Protein AF-A0A161MHQ0-F1 (af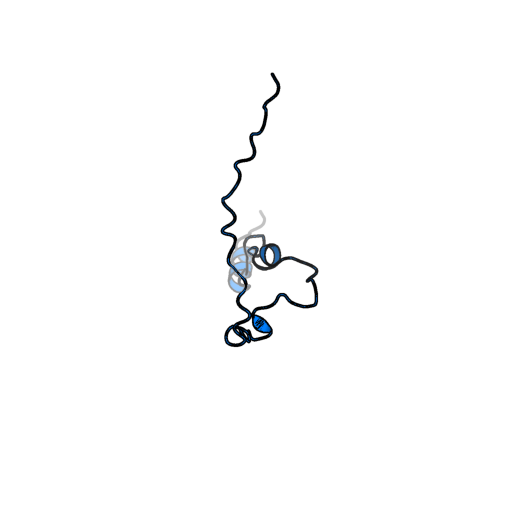db_monomer_lite)

Radius of gyration: 30.12 Å; chains: 1; bounding box: 70×34×70 Å

Organism: Triatoma infestans (NCBI:txid30076)

InterPro domains:
  IPR007307 Low temperature viability protein Ltv1 [PF04180] (21-69)

Structure (mmCIF, N/CA/C/O backbone):
data_AF-A0A161MHQ0-F1
#
_entry.id   AF-A0A161MHQ0-F1
#
loop_
_atom_site.group_PDB
_atom_site.id
_atom_site.type_symbol
_atom_site.label_atom_id
_atom_site.label_alt_id
_atom_site.label_comp_id
_atom_site.label_asym_id
_atom_site.label_entity_id
_atom_site.label_seq_id
_atom_site.pdbx_PDB_ins_code
_atom_site.Cartn_x
_atom_site.Cartn_y
_atom_site.Cartn_z
_atom_site.occupancy
_atom_site.B_iso_or_equiv
_atom_site.auth_seq_id
_atom_site.auth_comp_id
_atom_site.auth_asym_id
_atom_site.auth_atom_id
_atom_site.pdbx_PDB_model_num
ATOM 1 N N . ARG A 1 1 ? 17.396 8.683 41.590 1.00 54.78 1 ARG A N 1
ATOM 2 C CA . ARG A 1 1 ? 16.564 9.908 41.506 1.00 54.78 1 ARG A CA 1
ATOM 3 C C . ARG A 1 1 ? 15.343 9.512 40.698 1.00 54.78 1 ARG A C 1
ATOM 5 O O . ARG A 1 1 ? 15.526 9.148 39.547 1.00 54.78 1 ARG A O 1
ATOM 12 N N . ASN A 1 2 ? 14.171 9.456 41.324 1.00 44.91 2 ASN A N 1
ATOM 13 C CA . ASN A 1 2 ? 12.930 9.116 40.635 1.00 44.91 2 ASN A CA 1
ATOM 14 C C . ASN A 1 2 ? 12.447 10.369 39.897 1.00 44.91 2 ASN A C 1
ATOM 16 O O . ASN A 1 2 ? 12.443 11.448 40.486 1.00 44.91 2 ASN A O 1
ATOM 20 N N . SER A 1 3 ? 12.123 10.230 38.615 1.00 68.50 3 SER A N 1
ATOM 21 C CA . SER A 1 3 ? 11.534 11.292 37.799 1.00 68.50 3 SER A CA 1
ATOM 22 C C . SER A 1 3 ? 10.025 11.233 38.002 1.00 68.50 3 SER A C 1
ATOM 24 O O . SER A 1 3 ? 9.361 10.364 37.441 1.00 68.50 3 SER A O 1
ATOM 26 N N . GLU A 1 4 ? 9.497 12.089 38.867 1.00 71.25 4 GLU A N 1
ATOM 27 C CA . GLU A 1 4 ? 8.062 12.168 39.123 1.00 71.25 4 GLU A CA 1
ATOM 28 C C . GLU A 1 4 ? 7.411 12.895 37.942 1.00 71.25 4 GLU A C 1
ATOM 30 O O . GLU A 1 4 ? 7.740 14.043 37.643 1.00 71.25 4 GLU A O 1
ATOM 35 N N . VAL A 1 5 ? 6.582 12.178 37.184 1.00 70.31 5 VAL A N 1
ATOM 36 C CA . VAL A 1 5 ? 5.892 12.730 36.017 1.00 70.31 5 VAL A CA 1
ATOM 37 C C . VAL A 1 5 ? 4.621 13.401 36.524 1.00 70.31 5 VAL A C 1
ATOM 39 O O . VAL A 1 5 ? 3.652 12.721 36.856 1.00 70.31 5 VAL A O 1
ATOM 42 N N . GLU A 1 6 ? 4.626 14.728 36.619 1.00 72.62 6 GLU A N 1
ATOM 43 C CA . GLU A 1 6 ? 3.421 15.492 36.943 1.00 72.62 6 GLU A CA 1
ATOM 44 C C . GLU A 1 6 ? 2.469 15.491 35.743 1.00 72.62 6 GLU A C 1
ATOM 46 O O . GLU A 1 6 ? 2.805 15.948 34.647 1.00 72.62 6 GLU A O 1
ATOM 51 N N . MET A 1 7 ? 1.264 14.956 35.941 1.00 68.31 7 MET A N 1
ATOM 52 C CA . MET A 1 7 ? 0.207 15.039 34.941 1.00 68.31 7 MET A CA 1
ATOM 53 C C . MET A 1 7 ? -0.439 16.420 35.014 1.00 68.31 7 MET A C 1
ATOM 55 O O . MET A 1 7 ? -1.028 16.788 36.026 1.00 68.31 7 MET A O 1
ATOM 59 N N . ILE A 1 8 ? -0.331 17.187 33.931 1.00 70.38 8 ILE A N 1
ATOM 60 C CA . ILE A 1 8 ? -0.990 18.487 33.805 1.00 70.38 8 ILE A CA 1
ATOM 61 C C . ILE A 1 8 ? -2.477 18.236 33.540 1.00 70.38 8 ILE A C 1
ATOM 63 O O . ILE A 1 8 ? -2.846 17.678 32.504 1.00 70.38 8 ILE A O 1
ATOM 67 N N . GLU A 1 9 ? -3.337 18.649 34.470 1.00 68.19 9 GLU A N 1
ATOM 68 C CA . GLU A 1 9 ? -4.786 18.584 34.293 1.00 68.19 9 GLU A CA 1
ATOM 69 C C . GLU A 1 9 ? -5.225 19.558 33.195 1.00 68.19 9 GLU A C 1
ATOM 71 O O . GLU A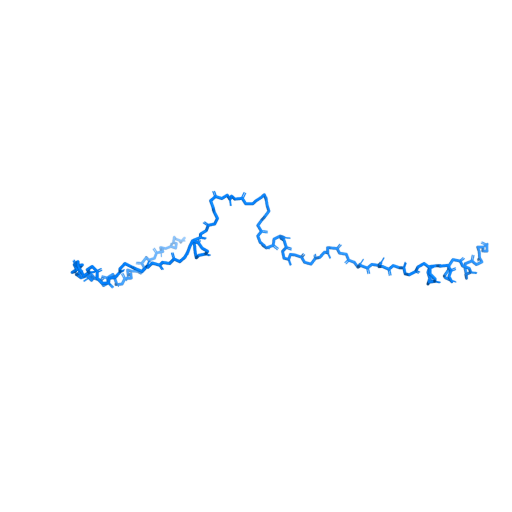 1 9 ? -5.132 20.781 33.316 1.00 68.19 9 GLU A O 1
ATOM 76 N N . VAL A 1 10 ? -5.705 19.000 32.085 1.00 67.38 10 VAL A N 1
ATOM 77 C CA . VAL A 1 10 ? -6.288 19.781 30.996 1.00 67.38 10 VAL A CA 1
ATOM 78 C C . VAL A 1 10 ? -7.662 20.263 31.464 1.00 67.38 10 VAL A C 1
ATOM 80 O O . VAL A 1 10 ? -8.471 19.428 31.874 1.00 67.38 10 VAL A O 1
ATOM 83 N N . PRO A 1 11 ? -7.984 21.568 31.398 1.00 58.53 11 PRO A N 1
ATOM 84 C CA . PRO A 1 11 ? -9.290 22.048 31.819 1.00 58.53 11 PRO A CA 1
ATOM 85 C C . PRO A 1 11 ? -10.368 21.458 30.908 1.00 58.53 11 PRO A C 1
ATOM 87 O O . PRO A 1 11 ? -10.590 21.911 29.781 1.00 58.53 11 PRO A O 1
ATOM 90 N N . THR A 1 12 ? -11.070 20.440 31.400 1.00 53.03 12 THR A N 1
ATOM 91 C CA . THR A 1 12 ? -12.280 19.940 30.762 1.00 53.03 12 THR A CA 1
ATOM 92 C C . THR A 1 12 ? -13.351 21.000 30.952 1.00 53.03 12 THR A C 1
ATOM 94 O O . THR A 1 12 ? -13.968 21.096 32.014 1.00 53.03 12 THR A O 1
ATOM 97 N N . LYS A 1 13 ? -13.574 21.829 29.928 1.00 56.62 13 LYS A N 1
ATOM 98 C CA . LYS A 1 13 ? -14.778 22.657 29.859 1.00 56.62 13 LYS A CA 1
ATOM 99 C C . LYS A 1 13 ? -15.979 21.723 29.999 1.00 56.62 13 LYS A C 1
ATOM 101 O O . LYS A 1 13 ? -16.280 20.959 29.083 1.00 56.62 13 LYS A O 1
ATOM 106 N N . VAL A 1 14 ? -16.652 21.777 31.146 1.00 61.75 14 VAL A N 1
ATOM 107 C CA . VAL A 1 14 ? -17.930 21.098 31.358 1.00 61.75 14 VAL A CA 1
ATOM 108 C C . VAL A 1 14 ? -18.961 21.857 30.531 1.00 61.75 14 VAL A C 1
ATOM 110 O O . VAL A 1 14 ? -19.562 22.831 30.973 1.00 61.75 14 VAL A O 1
ATOM 113 N N . VAL A 1 15 ? -19.088 21.470 29.264 1.00 57.44 15 VAL A N 1
ATOM 114 C CA . VAL A 1 15 ? -20.116 21.993 28.368 1.00 57.44 15 VAL A CA 1
ATOM 115 C C . VAL A 1 15 ? -21.430 21.325 28.758 1.00 57.44 15 VAL A C 1
ATOM 117 O O . VAL A 1 15 ? -21.590 20.112 28.602 1.00 57.44 15 VAL A O 1
ATOM 120 N N . ASN A 1 16 ? -22.365 22.119 29.283 1.00 58.44 16 ASN A N 1
ATOM 121 C CA . ASN A 1 16 ? -23.742 21.699 29.513 1.00 58.44 16 ASN A CA 1
ATOM 122 C C . ASN A 1 16 ? -24.326 21.138 28.209 1.00 58.44 16 ASN A C 1
ATOM 124 O O . ASN A 1 16 ? -24.442 21.846 27.209 1.00 58.44 16 ASN A O 1
ATOM 128 N N . LYS A 1 17 ? -24.682 19.847 28.210 1.00 56.88 17 LYS A N 1
ATOM 129 C CA . LYS A 1 17 ? -25.364 19.194 27.087 1.00 56.88 17 LYS A CA 1
ATOM 130 C C . LYS A 1 17 ? -26.836 19.601 27.074 1.00 56.88 17 LYS A C 1
ATOM 132 O O . LYS A 1 17 ? -27.707 18.832 27.479 1.00 56.88 17 LYS A O 1
ATOM 137 N N . GLU A 1 18 ? -27.118 20.794 26.571 1.00 58.06 18 GLU A N 1
ATOM 138 C CA . GLU A 1 18 ? -28.438 21.080 26.018 1.00 58.06 18 GLU A CA 1
ATOM 139 C C . GLU A 1 18 ? -28.651 20.151 24.815 1.00 58.06 18 GLU A C 1
ATOM 141 O O . GLU A 1 18 ? -27.865 20.145 23.864 1.00 58.06 18 GLU A O 1
ATOM 146 N N . LYS A 1 19 ? -29.686 19.302 24.868 1.00 59.59 19 LYS A N 1
ATOM 147 C CA . LYS A 1 19 ? -30.065 18.411 23.761 1.00 59.59 19 LYS A CA 1
ATOM 148 C C . LYS A 1 19 ? -30.728 19.223 22.644 1.00 59.59 19 LYS A C 1
ATOM 150 O O . LYS A 1 19 ? -31.919 19.089 22.394 1.00 59.59 19 LYS A O 1
ATOM 155 N N . ASN A 1 20 ? -29.944 20.047 21.959 1.00 55.25 20 ASN A N 1
ATOM 156 C CA . ASN A 1 20 ? -30.327 20.623 20.680 1.00 55.25 20 ASN A CA 1
ATOM 157 C C . ASN A 1 20 ? -30.237 19.520 19.616 1.00 55.25 20 ASN A C 1
ATOM 159 O O . ASN A 1 20 ? -29.153 19.099 19.211 1.00 55.25 20 ASN A O 1
ATOM 163 N N . THR A 1 21 ? -31.385 19.022 19.153 1.00 57.69 21 THR A N 1
ATOM 164 C CA . THR A 1 21 ? -31.472 18.033 18.061 1.00 57.69 21 THR A CA 1
ATOM 165 C C . THR A 1 21 ? -31.054 18.601 16.697 1.00 57.69 21 THR A C 1
ATOM 167 O O . THR A 1 21 ? -31.116 17.893 15.698 1.00 57.69 21 THR A O 1
ATOM 170 N N . SER A 1 22 ? -30.576 19.848 16.647 1.00 57.81 22 SER A N 1
ATOM 171 C CA . SER A 1 22 ? -29.977 20.498 15.476 1.00 57.81 22 SER A CA 1
ATOM 172 C C . SER A 1 22 ? -28.504 20.125 15.232 1.00 57.81 22 SER A C 1
ATOM 174 O O . SER A 1 22 ? -27.897 20.637 14.299 1.00 57.81 22 SER A O 1
ATOM 176 N N . GLY A 1 23 ? -27.920 19.227 16.037 1.00 60.91 23 GLY A N 1
ATOM 177 C CA . GLY A 1 23 ? -26.502 18.844 15.959 1.00 60.91 23 GLY A CA 1
ATOM 178 C C . GLY A 1 23 ? -26.212 17.442 15.416 1.00 60.91 23 GLY A C 1
ATOM 179 O O . GLY A 1 23 ? -25.103 16.946 15.611 1.00 60.91 23 GLY A O 1
ATOM 180 N N . LYS A 1 24 ? -27.177 16.752 14.787 1.00 67.88 24 LYS A N 1
ATOM 181 C CA . LYS A 1 24 ? -26.912 15.428 14.198 1.00 67.88 24 LYS A CA 1
ATOM 182 C C . LYS A 1 24 ? -26.167 15.610 12.875 1.00 67.88 24 LYS A C 1
ATOM 184 O O . LYS A 1 24 ? -26.770 15.657 11.809 1.00 67.88 24 LYS A O 1
ATOM 189 N N . LEU A 1 25 ? -24.850 15.769 12.977 1.00 72.81 25 LEU A N 1
ATOM 190 C CA . LEU A 1 25 ? -23.940 15.850 11.843 1.00 72.81 25 LEU A CA 1
ATOM 191 C C . LEU A 1 25 ? -24.042 14.542 11.043 1.00 72.81 25 LEU A C 1
ATOM 193 O O . LEU A 1 25 ? -23.497 13.513 11.438 1.00 72.81 25 LEU A O 1
ATOM 197 N N . SER A 1 26 ? -24.809 14.570 9.954 1.00 80.50 26 SER A N 1
ATOM 198 C CA . SER A 1 26 ? -24.956 13.436 9.043 1.00 80.50 26 SER A CA 1
ATOM 199 C C . SER A 1 26 ? -23.735 13.384 8.138 1.00 80.50 26 SER A C 1
ATOM 201 O O . SER A 1 26 ? -23.735 13.948 7.045 1.00 80.50 26 SER A O 1
ATOM 203 N N . LEU A 1 27 ? -22.672 12.748 8.621 1.00 82.50 27 LEU A N 1
ATOM 204 C CA . LEU A 1 27 ? -21.485 12.509 7.812 1.00 82.50 27 LEU A CA 1
ATOM 205 C C . LEU A 1 27 ? -21.731 11.334 6.859 1.00 82.50 27 LEU A C 1
ATOM 207 O O . LEU A 1 27 ? -22.323 10.333 7.273 1.00 82.50 27 LEU A O 1
ATOM 211 N N . PRO A 1 28 ? -21.286 11.430 5.596 1.00 88.56 28 PRO A N 1
ATOM 212 C CA . PRO A 1 28 ? -21.313 10.294 4.689 1.00 88.56 28 PRO A CA 1
ATOM 213 C C . PRO A 1 28 ? -20.393 9.183 5.213 1.00 88.56 28 PRO A C 1
ATOM 215 O O . PRO A 1 28 ? -19.385 9.456 5.866 1.00 88.56 28 PRO A O 1
ATOM 218 N N . SER A 1 29 ? -20.715 7.928 4.892 1.00 81.94 29 SER A N 1
ATOM 219 C CA . SER A 1 29 ? -19.968 6.742 5.346 1.00 81.94 29 SER A CA 1
ATOM 220 C C . SER A 1 29 ? -18.474 6.792 5.011 1.00 81.94 29 SER A C 1
ATOM 222 O O . SER A 1 29 ? -17.670 6.246 5.752 1.00 81.94 29 SER A O 1
ATOM 224 N N . SER A 1 30 ? -18.093 7.528 3.962 1.00 83.38 30 SER A N 1
ATOM 225 C CA . SER A 1 30 ? -16.697 7.780 3.581 1.00 83.38 30 SER A CA 1
ATOM 226 C C . SER A 1 30 ? -15.859 8.510 4.640 1.00 83.38 30 SER A C 1
ATOM 228 O O . SER A 1 30 ? -14.637 8.507 4.525 1.00 83.38 30 SER A O 1
ATOM 230 N N . VAL A 1 31 ? -16.476 9.185 5.617 1.00 84.81 31 VAL A N 1
ATOM 231 C CA . VAL A 1 31 ? -15.744 9.869 6.701 1.00 84.81 31 VAL A CA 1
ATOM 232 C C . VAL A 1 31 ? -15.375 8.900 7.825 1.00 84.81 31 VAL A C 1
ATOM 234 O O . VAL A 1 31 ? -14.473 9.174 8.615 1.00 84.81 31 VAL A O 1
ATOM 237 N N . PHE A 1 32 ? -16.054 7.760 7.903 1.00 85.00 32 PHE A N 1
ATOM 238 C CA . PHE A 1 32 ? -15.746 6.739 8.889 1.00 85.00 32 PHE A CA 1
ATOM 239 C C . PHE A 1 32 ? -14.659 5.800 8.372 1.00 85.00 32 PHE A C 1
ATOM 241 O O . PHE A 1 32 ? -14.456 5.644 7.167 1.00 85.00 32 PHE A O 1
ATOM 248 N N . ALA A 1 33 ? -13.945 5.176 9.308 1.00 80.88 33 ALA A N 1
ATOM 249 C CA . ALA A 1 33 ? -13.005 4.122 8.971 1.00 80.88 33 ALA A CA 1
ATOM 250 C C . ALA A 1 33 ? -13.736 2.957 8.282 1.00 80.88 33 ALA A C 1
ATOM 252 O O . ALA A 1 33 ? -14.904 2.686 8.562 1.00 80.88 33 ALA A O 1
ATOM 253 N N . SER A 1 34 ? -13.024 2.270 7.390 1.00 82.50 34 SER A N 1
ATOM 254 C CA . SER A 1 34 ? -13.469 1.017 6.777 1.00 82.50 34 SER A CA 1
ATOM 255 C C . SER A 1 34 ? -13.876 -0.007 7.845 1.00 82.50 34 SER A C 1
ATOM 257 O O . SER A 1 34 ? -13.215 -0.117 8.876 1.00 82.50 34 SER A O 1
ATOM 259 N N . GLU A 1 35 ? -14.925 -0.793 7.580 1.00 82.50 35 GLU A N 1
ATOM 260 C CA . GLU A 1 35 ? -15.332 -1.921 8.439 1.00 82.50 35 GLU A CA 1
ATOM 261 C C . GLU A 1 35 ? -14.281 -3.044 8.476 1.00 82.50 35 GLU A C 1
ATOM 263 O O . GLU A 1 35 ? -14.273 -3.869 9.387 1.00 82.50 35 GLU A O 1
ATOM 268 N N . TYR A 1 36 ? -13.391 -3.075 7.482 1.00 81.25 36 TYR A N 1
ATOM 269 C CA . TYR A 1 36 ? -12.342 -4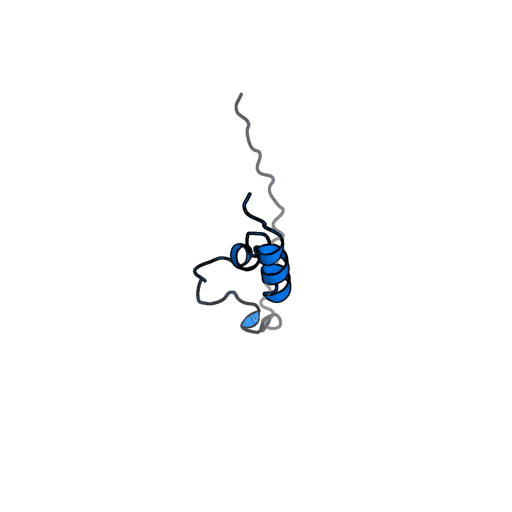.073 7.317 1.00 81.25 36 TYR A CA 1
ATOM 270 C C . TYR A 1 36 ? -10.951 -3.447 7.478 1.00 81.25 36 TYR A C 1
ATOM 272 O O . TYR A 1 36 ? -10.683 -2.350 6.978 1.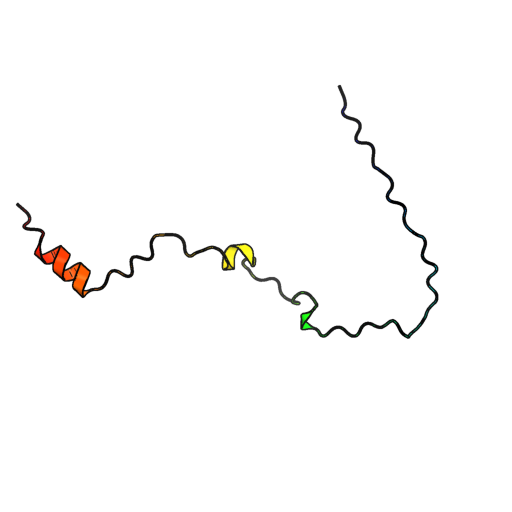00 81.25 36 TYR A O 1
ATOM 280 N N . GLU A 1 37 ? -10.056 -4.178 8.139 1.00 79.00 37 GLU A N 1
ATOM 281 C CA . GLU A 1 37 ? -8.644 -3.823 8.244 1.00 79.00 37 GLU A CA 1
ATOM 282 C C . GLU A 1 37 ? -7.837 -4.474 7.117 1.00 79.00 37 GLU A C 1
ATOM 284 O O . GLU A 1 37 ? -7.854 -5.692 6.920 1.00 79.00 37 GLU A O 1
ATOM 289 N N . GLU A 1 38 ? -7.104 -3.654 6.368 1.00 82.69 38 GLU A N 1
ATOM 290 C CA . GLU A 1 38 ? -6.235 -4.141 5.306 1.00 82.69 38 GLU A CA 1
ATOM 291 C C . GLU A 1 38 ? -4.998 -4.851 5.870 1.00 82.69 38 GLU A C 1
ATOM 293 O O . GLU A 1 38 ? -4.405 -4.421 6.854 1.00 82.69 38 GLU A O 1
ATOM 298 N N . LYS A 1 39 ? -4.527 -5.900 5.182 1.00 85.81 39 LYS A N 1
ATOM 299 C CA . LYS A 1 39 ? -3.340 -6.678 5.592 1.00 85.81 39 LYS A CA 1
ATOM 300 C C . LYS A 1 39 ? -2.064 -5.831 5.727 1.00 85.81 39 LYS A C 1
ATOM 302 O O . LYS A 1 39 ? -1.138 -6.218 6.435 1.00 85.81 39 LYS A O 1
ATOM 307 N N . VAL A 1 40 ? -1.985 -4.714 5.004 1.00 83.81 40 VAL A N 1
ATOM 308 C CA . VAL A 1 40 ? -0.858 -3.779 5.028 1.00 83.81 40 VAL A CA 1
ATOM 309 C C . VAL A 1 40 ? -1.385 -2.359 5.189 1.00 83.81 40 VAL A C 1
ATOM 311 O O . VAL A 1 40 ? -2.303 -1.957 4.481 1.00 83.81 40 VAL A O 1
ATOM 314 N N . GLY A 1 41 ? -0.791 -1.593 6.104 1.00 83.94 41 GLY A N 1
ATOM 315 C CA . GLY A 1 41 ? -1.189 -0.205 6.330 1.00 83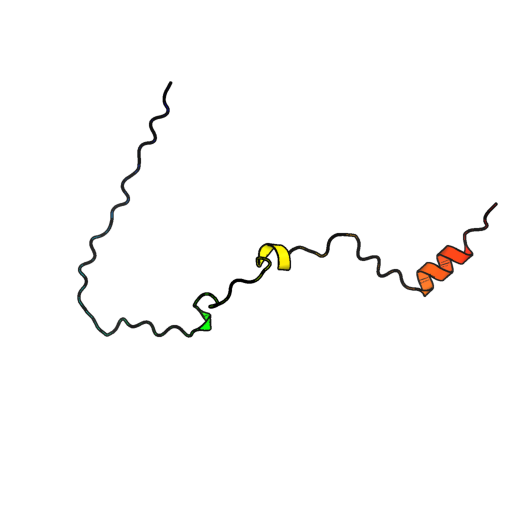.94 41 GLY A CA 1
ATOM 316 C C . GLY A 1 41 ? -0.871 0.717 5.148 1.00 83.94 41 GLY A C 1
ATOM 317 O O . GLY A 1 41 ? 0.028 0.445 4.347 1.00 83.94 41 GLY A O 1
ATOM 318 N N . LEU A 1 42 ? -1.568 1.857 5.090 1.00 84.62 42 LEU A N 1
ATOM 319 C CA . LEU A 1 42 ? -1.380 2.922 4.090 1.00 84.62 42 LEU A CA 1
ATOM 320 C C . LEU A 1 42 ? 0.084 3.343 3.920 1.00 84.62 42 LEU A C 1
ATOM 322 O O . LEU A 1 42 ? 0.520 3.584 2.801 1.00 84.62 42 LEU A O 1
ATOM 326 N N . LEU A 1 43 ? 0.856 3.373 5.008 1.00 84.25 43 LEU A N 1
ATOM 327 C CA . LEU A 1 43 ? 2.280 3.704 4.971 1.00 84.25 43 LEU A CA 1
ATOM 328 C C . LEU A 1 43 ? 3.085 2.715 4.115 1.00 84.25 43 LEU A C 1
ATOM 330 O O . LEU A 1 43 ? 3.928 3.127 3.326 1.00 84.25 43 LEU A O 1
ATOM 334 N N . ASN A 1 44 ? 2.785 1.419 4.228 1.00 83.69 44 ASN A N 1
ATOM 335 C CA . ASN A 1 44 ? 3.459 0.377 3.455 1.00 83.69 44 ASN A CA 1
ATOM 336 C C . ASN A 1 44 ? 3.017 0.391 1.990 1.00 83.69 44 ASN A C 1
ATOM 338 O O . ASN A 1 44 ? 3.826 0.131 1.108 1.00 83.69 44 ASN A O 1
ATOM 342 N N . LYS A 1 45 ? 1.748 0.725 1.719 1.00 82.00 45 LYS A N 1
ATOM 343 C CA . LYS A 1 45 ? 1.254 0.916 0.345 1.00 82.00 45 LYS A CA 1
ATOM 344 C C . LYS A 1 45 ? 1.864 2.146 -0.329 1.00 82.00 45 LYS A C 1
ATOM 346 O O . LYS A 1 45 ? 2.078 2.129 -1.534 1.00 82.00 45 LYS A O 1
ATOM 351 N N . ALA A 1 46 ? 2.115 3.202 0.443 1.00 83.81 46 ALA A N 1
ATOM 352 C CA . ALA A 1 46 ? 2.716 4.443 -0.032 1.00 83.81 46 ALA A CA 1
ATOM 353 C C . ALA A 1 46 ? 4.250 4.389 -0.093 1.00 83.81 46 ALA A C 1
ATOM 355 O O . ALA A 1 46 ? 4.871 5.345 -0.558 1.00 83.81 46 ALA A O 1
ATOM 356 N N . ALA A 1 47 ? 4.869 3.300 0.371 1.00 83.06 47 ALA A N 1
ATOM 357 C CA . ALA A 1 47 ? 6.303 3.124 0.247 1.00 83.06 47 ALA A CA 1
ATOM 358 C C . ALA A 1 47 ? 6.679 3.104 -1.248 1.00 83.06 47 ALA A C 1
ATOM 360 O O . ALA A 1 47 ? 6.082 2.342 -2.019 1.00 83.06 47 ALA A O 1
ATOM 361 N N . PRO A 1 48 ? 7.655 3.921 -1.683 1.00 75.31 48 PRO A N 1
ATOM 362 C CA . PRO A 1 48 ? 8.197 3.826 -3.031 1.00 75.31 48 PRO A CA 1
ATOM 363 C C . PRO A 1 48 ? 8.633 2.384 -3.298 1.00 75.31 48 PRO A C 1
ATOM 365 O O . PRO A 1 48 ? 9.200 1.742 -2.410 1.00 75.31 48 PRO A O 1
ATOM 368 N N . LYS A 1 49 ? 8.365 1.863 -4.505 1.00 72.88 49 LYS A N 1
ATOM 369 C CA . LYS A 1 49 ? 8.833 0.522 -4.881 1.00 72.88 49 LYS A CA 1
ATOM 370 C C . LYS A 1 49 ? 10.337 0.451 -4.610 1.00 72.88 49 LYS A C 1
ATOM 372 O O . LYS A 1 49 ? 11.090 1.300 -5.078 1.00 72.88 49 LYS A O 1
ATOM 377 N N . SER A 1 50 ? 10.749 -0.520 -3.804 1.00 72.06 50 SER A N 1
ATOM 378 C CA . SER A 1 50 ? 12.136 -0.672 -3.383 1.00 72.06 50 SER A CA 1
ATOM 379 C C . SER A 1 50 ? 13.023 -1.024 -4.576 1.00 72.06 50 SER A C 1
ATOM 381 O O . SER A 1 50 ? 12.746 -2.006 -5.264 1.00 72.06 50 SER A O 1
ATOM 383 N N . GLY A 1 51 ? 14.103 -0.266 -4.765 1.00 73.69 51 GLY A N 1
ATOM 384 C CA . GLY A 1 51 ? 15.111 -0.506 -5.797 1.00 73.69 51 GLY A CA 1
ATOM 385 C C . GLY A 1 51 ? 15.078 0.512 -6.935 1.00 73.69 51 GLY A C 1
ATOM 386 O O . GLY A 1 51 ? 14.124 1.269 -7.103 1.00 73.69 51 GLY A O 1
ATOM 387 N N . LEU A 1 52 ? 16.157 0.535 -7.712 1.00 68.81 52 LEU A N 1
ATOM 388 C CA . LEU A 1 52 ? 16.194 1.252 -8.978 1.00 68.81 52 LEU A CA 1
ATOM 389 C C . LEU A 1 52 ? 15.246 0.519 -9.935 1.00 68.81 52 LEU A C 1
ATOM 391 O O . LEU A 1 52 ? 15.435 -0.672 -10.180 1.00 68.81 52 LEU A O 1
ATOM 395 N N . GLN A 1 53 ? 14.207 1.197 -10.424 1.00 71.50 53 GLN A N 1
ATOM 396 C CA . GLN A 1 53 ? 13.367 0.679 -11.507 1.00 71.50 53 GLN A CA 1
ATOM 397 C C . GLN A 1 53 ? 14.205 0.703 -12.782 1.00 71.50 53 GLN A C 1
ATOM 399 O O . GLN A 1 53 ? 14.171 1.657 -13.554 1.00 71.50 53 GLN A O 1
ATOM 404 N N . LEU A 1 54 ? 15.053 -0.312 -12.925 1.00 67.19 54 LEU A N 1
ATOM 405 C CA . LEU A 1 54 ? 15.796 -0.585 -14.142 1.00 67.19 54 LEU A CA 1
ATOM 406 C C . LEU A 1 54 ? 14.816 -1.211 -15.129 1.00 67.19 54 LEU A C 1
ATOM 408 O O . LEU A 1 54 ? 14.867 -2.410 -15.396 1.00 67.19 54 LEU A O 1
ATOM 412 N N . ASP A 1 55 ? 13.900 -0.389 -15.635 1.00 72.12 55 ASP A N 1
ATOM 413 C CA . ASP A 1 55 ? 13.172 -0.672 -16.864 1.00 72.12 55 ASP A CA 1
ATOM 414 C C . ASP A 1 55 ? 14.216 -0.553 -17.982 1.00 72.12 55 ASP A C 1
ATOM 416 O O . ASP A 1 55 ? 14.373 0.484 -18.622 1.00 72.12 55 ASP A O 1
ATOM 420 N N . LEU A 1 56 ? 15.075 -1.569 -18.072 1.00 69.62 56 LEU A N 1
ATOM 421 C CA . LEU A 1 56 ? 16.224 -1.561 -18.955 1.00 69.62 56 LEU A CA 1
ATOM 422 C C . LEU A 1 56 ? 15.682 -1.825 -20.356 1.00 69.62 56 LEU A C 1
ATOM 424 O O . LEU A 1 56 ? 15.232 -2.936 -20.645 1.00 69.62 56 LEU A O 1
ATOM 428 N N . ASP A 1 57 ? 15.643 -0.777 -21.178 1.00 81.50 57 ASP A N 1
ATOM 429 C CA . ASP A 1 57 ? 15.124 -0.872 -22.538 1.00 81.50 57 ASP A CA 1
ATOM 430 C C . ASP A 1 57 ? 15.862 -1.994 -23.274 1.00 81.50 57 ASP A C 1
ATOM 432 O O . ASP A 1 57 ? 17.095 -1.972 -23.299 1.00 81.50 57 ASP A O 1
ATOM 436 N N . PRO A 1 58 ? 15.152 -2.962 -23.880 1.00 79.69 58 PRO A N 1
ATOM 437 C CA . PRO A 1 58 ? 15.778 -4.066 -24.601 1.00 79.69 58 PRO A CA 1
ATOM 438 C C . PRO A 1 58 ? 16.814 -3.597 -25.625 1.00 79.69 58 PRO A C 1
ATOM 440 O O . PRO A 1 58 ? 17.844 -4.241 -25.778 1.00 79.69 58 PRO A O 1
ATOM 443 N N . ASP A 1 59 ? 16.574 -2.445 -26.255 1.00 78.25 59 ASP A N 1
ATOM 444 C CA . ASP A 1 59 ? 17.492 -1.833 -27.216 1.00 78.25 59 ASP A CA 1
ATOM 445 C C . ASP A 1 59 ? 18.776 -1.307 -26.544 1.00 78.25 59 ASP A C 1
ATOM 447 O O . ASP A 1 59 ? 19.863 -1.437 -27.101 1.00 78.25 59 ASP A O 1
ATOM 451 N N . ILE A 1 60 ? 18.677 -0.757 -25.324 1.00 76.56 60 ILE A N 1
ATOM 452 C CA . ILE A 1 60 ? 19.835 -0.322 -24.523 1.00 76.56 60 ILE A CA 1
ATOM 453 C C . ILE A 1 60 ? 20.599 -1.544 -23.994 1.00 76.56 60 ILE A C 1
ATOM 455 O O . ILE A 1 60 ? 21.825 -1.555 -24.029 1.00 76.56 60 ILE A O 1
ATOM 459 N N . VAL A 1 61 ? 19.889 -2.585 -23.542 1.00 75.19 61 VAL A N 1
ATOM 460 C CA . VAL A 1 61 ? 20.494 -3.856 -23.102 1.00 75.19 61 VAL A CA 1
ATOM 461 C C . VAL A 1 61 ? 21.254 -4.526 -24.233 1.00 75.19 61 VAL A C 1
ATOM 463 O O . VAL A 1 61 ? 22.394 -4.922 -24.029 1.00 75.19 61 VAL A O 1
ATOM 466 N N . ALA A 1 62 ? 20.640 -4.638 -25.411 1.00 78.50 62 ALA A N 1
ATOM 467 C CA . ALA A 1 62 ? 21.252 -5.273 -26.570 1.00 78.50 62 ALA A CA 1
ATOM 468 C C . ALA A 1 62 ? 22.508 -4.521 -27.025 1.00 78.50 62 ALA A C 1
ATOM 470 O O . ALA A 1 62 ? 23.537 -5.148 -27.243 1.00 78.50 62 ALA A O 1
ATOM 471 N N . ALA A 1 63 ? 22.457 -3.185 -27.071 1.00 77.12 63 ALA A N 1
ATOM 472 C CA . ALA A 1 63 ? 23.628 -2.374 -27.398 1.00 77.12 63 ALA A CA 1
ATOM 473 C C . ALA A 1 63 ? 24.774 -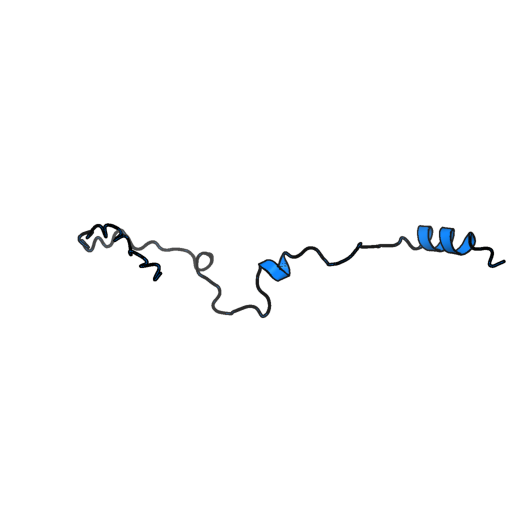2.567 -26.389 1.00 77.12 63 ALA A C 1
ATOM 475 O O . ALA A 1 63 ? 25.933 -2.613 -26.778 1.00 77.12 63 ALA A O 1
ATOM 476 N N . MET A 1 64 ? 24.456 -2.711 -25.099 1.00 74.81 64 MET A N 1
ATOM 477 C CA . MET A 1 64 ? 25.466 -2.985 -24.076 1.00 74.81 64 MET A CA 1
ATOM 478 C C . MET A 1 64 ? 26.034 -4.408 -24.170 1.00 74.81 64 MET A C 1
ATOM 480 O O . MET A 1 64 ? 27.224 -4.579 -23.934 1.00 74.81 64 MET A O 1
ATOM 484 N N . ASP A 1 65 ? 25.216 -5.418 -24.491 1.00 68.31 65 ASP A N 1
ATOM 485 C CA . ASP A 1 65 ? 25.657 -6.819 -24.625 1.00 68.31 65 ASP A CA 1
ATOM 486 C C . ASP A 1 65 ? 26.576 -7.014 -25.852 1.00 68.31 65 ASP A C 1
ATOM 488 O O . ASP A 1 65 ? 27.487 -7.837 -25.822 1.00 68.31 65 ASP A O 1
ATOM 492 N N . GLU A 1 66 ? 26.392 -6.205 -26.904 1.00 67.31 66 GLU A N 1
ATOM 493 C CA . GLU A 1 66 ? 27.231 -6.188 -28.115 1.00 67.31 66 GLU A CA 1
ATOM 494 C C . GLU A 1 66 ? 28.614 -5.523 -27.921 1.00 67.31 66 GLU A C 1
ATOM 496 O O . GLU A 1 66 ? 29.509 -5.761 -28.731 1.00 67.31 66 GLU A O 1
ATOM 501 N N . ASP A 1 67 ? 28.821 -4.746 -26.847 1.00 65.50 67 ASP A N 1
ATOM 502 C CA . ASP A 1 67 ? 30.089 -4.054 -26.536 1.00 65.50 67 ASP A CA 1
ATOM 503 C C . ASP A 1 67 ? 31.016 -4.852 -25.585 1.00 65.50 67 ASP A C 1
ATOM 505 O O . ASP A 1 67 ? 32.154 -4.442 -25.319 1.00 65.50 67 ASP A O 1
ATOM 509 N N . PHE A 1 68 ? 30.567 -5.995 -25.050 1.00 63.72 68 PHE A N 1
ATOM 510 C CA . PHE A 1 68 ? 31.409 -6.892 -24.251 1.00 63.72 68 PHE A CA 1
ATOM 511 C C . PHE A 1 68 ? 32.116 -7.910 -25.150 1.00 63.72 68 PHE A C 1
ATOM 513 O O . PHE A 1 68 ? 31.769 -9.092 -25.182 1.00 63.72 68 PHE A O 1
ATOM 520 N N . ASP A 1 69 ? 33.180 -7.477 -25.823 1.00 65.44 69 ASP A N 1
ATOM 521 C CA . ASP A 1 69 ? 34.208 -8.410 -26.282 1.00 65.44 69 ASP A CA 1
ATOM 522 C C . ASP A 1 69 ? 34.812 -9.089 -25.038 1.00 65.44 69 ASP A C 1
ATOM 524 O O . ASP A 1 69 ? 35.625 -8.512 -24.310 1.00 65.44 69 ASP A O 1
ATOM 528 N N . LEU A 1 70 ? 34.356 -10.309 -24.740 1.00 58.31 70 LEU A N 1
ATOM 529 C CA . LEU A 1 70 ? 34.898 -11.145 -23.672 1.00 58.31 70 LEU A CA 1
ATOM 530 C C . LEU A 1 70 ? 36.320 -11.573 -24.083 1.00 58.31 70 LEU A C 1
ATOM 532 O O . LEU A 1 70 ? 36.498 -12.576 -24.775 1.00 58.31 70 LEU A O 1
ATOM 536 N N . PHE A 1 71 ? 37.313 -10.756 -23.722 1.00 57.19 71 PHE A N 1
ATOM 537 C CA . PHE A 1 71 ? 38.740 -11.058 -23.882 1.00 57.19 71 PHE A CA 1
ATOM 538 C C . PHE A 1 71 ? 39.160 -12.306 -23.096 1.00 57.19 71 PHE A C 1
ATOM 540 O O . PHE A 1 71 ? 38.719 -12.458 -21.931 1.00 57.19 71 PHE A O 1
#

pLDDT: mean 71.7, std 10.32, range [44.91, 88.56]

Secondary structure (DSSP, 8-state):
--------------------GGG-----GGGSPPSS--SS-HHHHSSPPSS------HHHHHHHHTT----

Foldseek 3Di:
DDDDDDDDDDPDPPPPPPPPVVPPPPDDPVVDDDPDDDPDDPVVVPPDDPDDPCPPPVVNVVVVVVPPPPD

Sequence (71 aa):
RNSEVEMIEVPTKVVNKEKNTSGKLSLPSSVFASEYEEKVGLLNKAAPKSGLQLDLDPDIVAAMDEDFDLF